Protein AF-G1P4H5-F1 (afdb_monomer_lite)

Structure (mmCIF, N/CA/C/O backbone):
data_AF-G1P4H5-F1
#
_entry.id   AF-G1P4H5-F1
#
loop_
_atom_site.group_PDB
_atom_site.id
_atom_site.type_symbol
_atom_site.label_atom_id
_atom_site.label_alt_id
_atom_site.label_comp_id
_atom_site.label_asym_id
_atom_site.label_entity_id
_atom_site.label_seq_id
_atom_site.pdbx_PDB_ins_code
_atom_site.Cartn_x
_atom_site.Cartn_y
_atom_site.Cartn_z
_atom_site.occupancy
_atom_site.B_iso_or_equiv
_atom_site.auth_seq_id
_atom_site.auth_comp_id
_atom_site.auth_asym_id
_atom_site.auth_atom_id
_atom_site.pdbx_PDB_model_num
ATOM 1 N N . GLN A 1 1 ? -11.336 19.544 7.940 1.00 49.12 1 GLN A N 1
ATOM 2 C CA . GLN A 1 1 ? -9.855 19.510 7.963 1.00 49.12 1 GLN A CA 1
ATOM 3 C C . GLN A 1 1 ? -9.412 18.112 7.566 1.00 49.12 1 GLN A C 1
ATOM 5 O O . GLN A 1 1 ? -10.036 17.163 8.020 1.00 49.12 1 GLN A O 1
ATOM 10 N N . HIS A 1 2 ? -8.378 17.979 6.734 1.00 62.66 2 HIS A N 1
ATOM 11 C CA . HIS A 1 2 ? -7.801 16.677 6.389 1.00 62.66 2 HIS A CA 1
ATOM 12 C C . HIS A 1 2 ? -6.614 16.399 7.317 1.00 62.66 2 HIS A C 1
ATOM 14 O O . HIS A 1 2 ? -5.686 17.204 7.394 1.00 62.66 2 HIS A O 1
ATOM 20 N N . GLY A 1 3 ? -6.665 15.288 8.052 1.00 68.81 3 GLY A N 1
ATOM 21 C CA . GLY A 1 3 ? -5.510 14.748 8.765 1.00 68.81 3 GLY A CA 1
ATOM 22 C C . GLY A 1 3 ? -4.630 13.939 7.812 1.00 68.81 3 GLY A C 1
ATOM 23 O O . GLY A 1 3 ? -5.114 13.410 6.816 1.00 68.81 3 GLY A O 1
ATOM 24 N N . GLY A 1 4 ? -3.336 13.834 8.103 1.00 72.19 4 GLY A N 1
ATOM 25 C CA . GLY A 1 4 ? -2.415 13.046 7.285 1.00 72.19 4 GLY A CA 1
ATOM 26 C C . GLY A 1 4 ? -1.314 12.406 8.115 1.00 72.19 4 GLY A C 1
ATOM 27 O O . GLY A 1 4 ? -0.777 13.023 9.043 1.00 72.19 4 GLY A O 1
ATOM 28 N N . ILE A 1 5 ? -0.969 11.166 7.773 1.00 75.56 5 ILE A N 1
ATOM 29 C CA . ILE A 1 5 ? 0.225 10.469 8.253 1.00 75.56 5 ILE A CA 1
ATOM 30 C C . ILE A 1 5 ? 1.080 10.183 7.028 1.00 75.56 5 ILE A C 1
ATOM 32 O O . ILE A 1 5 ? 0.646 9.500 6.105 1.00 75.56 5 ILE A O 1
ATOM 36 N N . TYR A 1 6 ? 2.289 10.731 7.005 1.00 72.38 6 TYR A N 1
ATOM 37 C CA . TYR A 1 6 ? 3.196 10.542 5.887 1.00 72.38 6 TYR A CA 1
ATOM 38 C C . TYR A 1 6 ? 4.226 9.466 6.224 1.00 72.38 6 TYR A C 1
ATOM 40 O O . TYR A 1 6 ? 5.000 9.605 7.171 1.00 72.38 6 TYR A O 1
ATOM 48 N N . VAL A 1 7 ? 4.238 8.399 5.427 1.00 72.12 7 VAL A N 1
ATOM 49 C CA . VAL A 1 7 ? 5.169 7.279 5.570 1.00 72.12 7 VAL A CA 1
ATOM 50 C C . VAL A 1 7 ? 6.081 7.237 4.350 1.00 72.12 7 VAL A C 1
ATOM 52 O O . VAL A 1 7 ? 5.623 7.082 3.220 1.00 72.12 7 VAL A O 1
ATOM 55 N N . LYS A 1 8 ? 7.393 7.367 4.569 1.00 68.69 8 LYS A N 1
ATOM 56 C CA . LYS A 1 8 ? 8.390 7.170 3.508 1.00 68.69 8 LYS A CA 1
ATOM 57 C C . LYS A 1 8 ? 8.705 5.682 3.371 1.00 68.69 8 LYS A C 1
ATOM 59 O O . LYS A 1 8 ? 8.851 4.991 4.373 1.00 68.69 8 LYS A O 1
ATOM 64 N N . ARG A 1 9 ? 8.968 5.222 2.142 1.00 67.06 9 ARG A N 1
ATOM 65 C CA . ARG A 1 9 ? 9.592 3.905 1.869 1.00 67.06 9 ARG A CA 1
ATOM 66 C C . ARG A 1 9 ? 11.069 3.826 2.324 1.00 67.06 9 ARG A C 1
ATOM 68 O O . ARG A 1 9 ? 11.761 2.885 1.952 1.00 67.06 9 ARG A O 1
ATOM 75 N N . SER A 1 10 ? 11.576 4.804 3.084 1.00 65.12 10 SER A N 1
ATOM 76 C CA . SER A 1 10 ? 12.947 4.816 3.612 1.00 65.12 10 SER A CA 1
ATOM 77 C C . SER A 1 10 ? 13.026 4.155 4.991 1.00 65.12 10 SER A C 1
ATOM 79 O O . SER A 1 10 ? 12.031 4.046 5.701 1.00 65.12 10 SER A O 1
ATOM 81 N N . ALA A 1 11 ? 14.228 3.738 5.395 1.00 61.97 11 ALA A N 1
ATOM 82 C CA . ALA A 1 11 ? 14.467 2.927 6.595 1.00 61.97 11 ALA A CA 1
ATOM 83 C C . ALA A 1 11 ? 13.997 3.542 7.935 1.00 61.97 11 ALA A C 1
ATOM 85 O O . ALA A 1 11 ? 13.931 2.838 8.937 1.00 61.97 11 ALA A O 1
ATOM 86 N N . ARG A 1 12 ? 13.658 4.838 7.986 1.00 70.56 12 ARG A N 1
ATOM 87 C CA . ARG A 1 12 ? 13.246 5.537 9.219 1.00 70.56 12 ARG A CA 1
ATOM 88 C C . ARG A 1 12 ? 11.725 5.573 9.392 1.00 70.56 12 ARG A C 1
ATOM 90 O O . ARG A 1 12 ? 11.140 6.646 9.523 1.00 70.56 12 ARG A O 1
ATOM 97 N N . PHE A 1 13 ? 11.082 4.411 9.378 1.00 78.75 13 PHE A N 1
ATOM 98 C CA . PHE A 1 13 ? 9.661 4.303 9.709 1.00 78.75 13 PHE A CA 1
ATOM 99 C C . PHE A 1 13 ? 9.468 4.157 11.226 1.00 78.75 13 PHE A C 1
ATOM 101 O O . PHE A 1 13 ? 9.975 3.212 11.828 1.00 78.75 13 PHE A O 1
ATOM 108 N N . ARG A 1 14 ? 8.734 5.097 11.838 1.00 86.06 14 ARG A N 1
ATOM 109 C CA . ARG A 1 14 ? 8.447 5.125 13.281 1.00 86.06 14 ARG A CA 1
ATOM 110 C C . ARG A 1 14 ? 7.052 4.566 13.541 1.00 86.06 14 ARG A C 1
ATOM 112 O O . ARG A 1 14 ? 6.059 5.281 13.454 1.00 86.06 14 ARG A O 1
ATOM 119 N N . GLU A 1 15 ? 7.004 3.269 13.823 1.00 89.31 15 GLU A N 1
ATOM 120 C CA . GLU A 1 15 ? 5.763 2.521 14.043 1.00 89.31 15 GLU A CA 1
ATOM 121 C C . GLU A 1 15 ? 4.936 3.071 15.210 1.00 89.31 15 GLU A C 1
ATOM 123 O O . GLU A 1 15 ? 3.750 3.339 15.032 1.00 89.31 15 GLU A O 1
ATOM 128 N N . GLU A 1 16 ? 5.567 3.316 16.360 1.00 90.88 16 GLU A N 1
ATOM 129 C CA . GLU A 1 16 ? 4.878 3.821 17.554 1.00 90.88 16 GLU A CA 1
ATOM 130 C C . GLU A 1 16 ? 4.169 5.152 17.304 1.00 90.88 16 GLU A C 1
ATOM 132 O O . GLU A 1 16 ? 3.006 5.324 17.656 1.00 90.88 16 GLU A O 1
ATOM 137 N N . GLU A 1 17 ? 4.824 6.088 16.617 1.00 89.81 17 GLU A N 1
ATOM 138 C CA . GLU A 1 17 ? 4.214 7.381 16.299 1.00 89.81 17 GLU A CA 1
ATOM 139 C C . GLU A 1 17 ? 2.996 7.239 15.383 1.00 89.81 17 GLU A C 1
ATOM 141 O O . GLU A 1 17 ? 2.002 7.946 15.557 1.00 89.81 17 GLU A O 1
ATOM 146 N N . MET A 1 18 ? 3.059 6.320 14.414 1.00 90.56 18 MET A N 1
ATOM 147 C CA . MET A 1 18 ? 1.921 6.021 13.550 1.00 90.56 18 MET A CA 1
ATOM 148 C C . MET A 1 18 ? 0.769 5.426 14.362 1.00 90.56 18 MET A C 1
ATOM 150 O O . MET A 1 18 ? -0.352 5.916 14.242 1.00 90.56 18 MET A O 1
ATOM 154 N N . ARG A 1 19 ? 1.038 4.431 15.219 1.00 93.38 19 ARG A N 1
ATOM 155 C CA . ARG A 1 19 ? 0.026 3.808 16.088 1.00 93.38 19 ARG A CA 1
ATOM 156 C C . ARG A 1 19 ? -0.653 4.836 16.984 1.00 93.38 19 ARG A C 1
ATOM 158 O O . ARG A 1 19 ? -1.875 4.936 16.965 1.00 93.38 19 ARG A O 1
ATOM 165 N N . GLN A 1 20 ? 0.124 5.646 17.702 1.00 92.81 20 GLN A N 1
ATOM 166 C CA . GLN A 1 20 ? -0.412 6.673 18.601 1.00 92.81 20 GLN A CA 1
ATOM 167 C C . GLN A 1 20 ? -1.308 7.670 17.863 1.00 92.81 20 GLN A C 1
ATOM 169 O O . GLN A 1 20 ? -2.385 8.025 18.340 1.00 92.81 20 GLN A O 1
ATOM 174 N N . LYS A 1 21 ? -0.902 8.088 16.660 1.00 91.12 21 LYS A N 1
ATOM 175 C CA . LYS A 1 21 ? -1.690 9.022 15.854 1.00 91.12 21 LYS A CA 1
ATOM 176 C C . LYS A 1 21 ? -2.966 8.399 15.283 1.00 91.12 21 LYS A C 1
ATOM 178 O O . LYS A 1 21 ? -3.982 9.076 15.209 1.00 91.12 21 LYS A O 1
ATOM 183 N N . LEU A 1 22 ? -2.946 7.127 14.891 1.00 92.06 22 LEU A N 1
ATOM 184 C CA . LEU A 1 22 ? -4.156 6.424 14.448 1.00 92.06 22 LEU A CA 1
ATOM 185 C C . LEU A 1 22 ? -5.131 6.193 15.610 1.00 92.06 22 LEU A C 1
ATOM 187 O O . LEU A 1 22 ? -6.328 6.413 15.462 1.00 92.06 22 LEU A O 1
ATOM 191 N N . LEU A 1 23 ? -4.626 5.806 16.782 1.00 92.62 23 LEU A N 1
ATOM 192 C CA . LEU A 1 23 ? -5.452 5.596 17.971 1.00 92.62 23 LEU A CA 1
ATOM 193 C C . LEU A 1 23 ? -6.080 6.895 18.484 1.00 92.62 23 LEU A C 1
ATOM 195 O O . LEU A 1 23 ? -7.217 6.866 18.953 1.00 92.62 23 LEU A O 1
ATOM 199 N N . SER A 1 24 ? -5.398 8.039 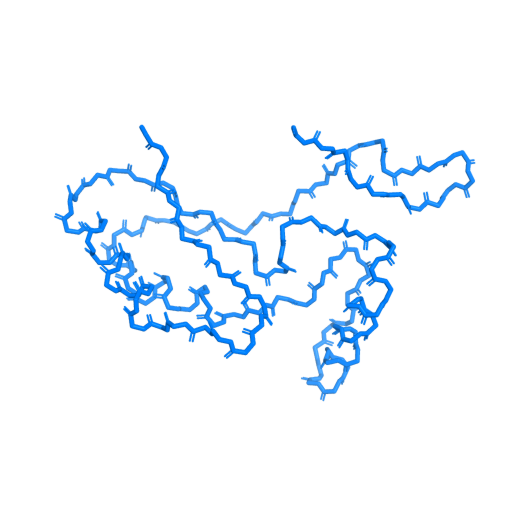18.365 1.00 91.62 24 SER A N 1
ATOM 200 C CA . SER A 1 24 ? -6.004 9.330 18.717 1.00 91.62 24 SER A CA 1
ATOM 201 C C . SER A 1 24 ? -7.167 9.690 17.789 1.00 91.62 24 SER A C 1
ATOM 203 O O . SER A 1 24 ? -8.176 10.216 18.253 1.00 91.62 24 SER A O 1
ATOM 205 N N . TYR A 1 25 ? -7.076 9.335 16.503 1.00 89.56 25 TYR A N 1
ATOM 206 C CA . TYR A 1 25 ? -8.166 9.484 15.541 1.00 89.56 25 TYR A CA 1
ATOM 207 C C . TYR A 1 25 ? -9.364 8.583 15.861 1.00 89.56 25 TYR A C 1
ATOM 209 O O . TYR A 1 25 ? -10.494 9.068 15.858 1.00 89.56 25 TYR A O 1
ATOM 217 N N . VAL A 1 26 ? -9.120 7.312 16.198 1.00 90.94 26 VAL A N 1
ATOM 218 C CA . VAL A 1 26 ? -10.169 6.387 16.664 1.00 90.94 26 VAL A CA 1
ATOM 219 C C . VAL A 1 26 ? -10.831 6.917 17.939 1.00 90.94 26 VAL A C 1
ATOM 221 O O . VAL A 1 26 ? -12.054 6.961 18.032 1.00 90.94 26 VAL A O 1
ATOM 224 N N . SER A 1 27 ? -10.034 7.387 18.902 1.00 92.25 27 SER A N 1
ATOM 225 C CA . SER A 1 27 ? -10.533 7.890 20.192 1.00 92.25 27 SER A CA 1
ATOM 226 C C . SER A 1 27 ? -11.368 9.165 20.055 1.00 92.25 27 SER A C 1
ATOM 228 O O . SER A 1 27 ? -12.243 9.415 20.877 1.00 92.25 27 SER A O 1
ATOM 230 N N . ALA A 1 28 ? -11.121 9.971 19.018 1.00 90.75 28 ALA A N 1
ATOM 231 C CA . ALA A 1 28 ? -11.918 11.158 18.727 1.00 90.75 28 ALA A CA 1
ATOM 232 C C . ALA A 1 28 ? -13.321 10.831 18.180 1.00 90.75 28 ALA A C 1
ATOM 234 O O . ALA A 1 28 ? -14.163 11.724 18.135 1.00 90.75 28 ALA A O 1
ATOM 235 N N . GLY A 1 29 ? -13.578 9.590 17.743 1.00 87.88 29 GLY A N 1
ATOM 236 C CA . GLY A 1 29 ? -14.890 9.151 17.252 1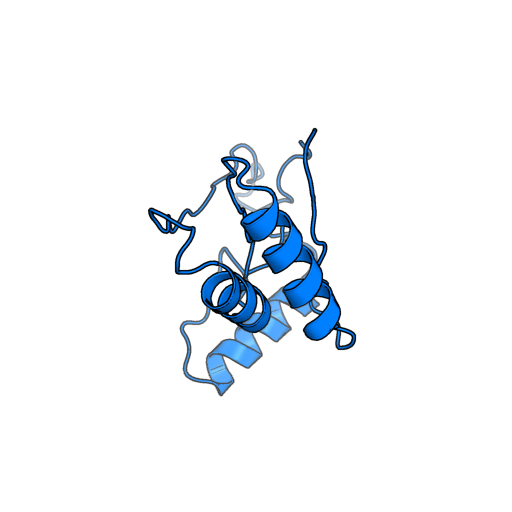.00 87.88 29 GLY A CA 1
ATOM 237 C C . GLY A 1 29 ? -15.363 9.840 15.964 1.00 87.88 29 GLY A C 1
ATOM 238 O O . GLY A 1 29 ? -16.547 9.800 15.641 1.00 87.88 29 GLY A O 1
ATOM 239 N N . THR A 1 30 ? -14.462 10.499 15.230 1.00 80.44 30 THR A N 1
ATOM 240 C CA . THR A 1 30 ? -14.796 11.218 13.991 1.00 80.44 30 THR A CA 1
ATOM 241 C C . THR A 1 30 ? -14.898 10.247 12.810 1.00 80.44 30 THR A C 1
ATOM 243 O O . THR A 1 30 ? -13.920 9.542 12.539 1.00 80.44 30 THR A O 1
ATOM 246 N N . PRO A 1 31 ? -16.006 10.208 12.049 1.00 84.31 31 PRO A N 1
ATOM 247 C CA . PRO A 1 31 ? -16.078 9.419 10.818 1.00 84.31 31 PRO A CA 1
ATOM 248 C C . PRO A 1 31 ? -14.965 9.823 9.843 1.00 84.31 31 PRO A C 1
ATOM 250 O O . PRO A 1 31 ? -14.774 11.012 9.577 1.00 84.31 31 PRO A O 1
ATOM 253 N N . MET A 1 32 ? -14.206 8.858 9.319 1.00 84.88 32 MET A N 1
ATOM 254 C CA . MET A 1 32 ? -13.066 9.154 8.447 1.00 84.88 32 MET A CA 1
ATOM 255 C C . MET A 1 32 ? -12.809 8.082 7.396 1.00 84.88 32 MET A C 1
ATOM 257 O O . MET A 1 32 ? -13.086 6.906 7.604 1.00 84.88 32 MET A O 1
ATOM 261 N N . TYR A 1 33 ? -12.185 8.514 6.302 1.00 88.06 33 TYR A N 1
ATOM 262 C CA . TYR A 1 33 ? -11.576 7.637 5.310 1.00 88.06 33 TYR A CA 1
ATOM 263 C C . TYR A 1 33 ? -10.063 7.628 5.508 1.00 88.06 33 TYR A C 1
ATOM 265 O O . TYR A 1 33 ? -9.429 8.686 5.542 1.00 88.06 33 TYR A O 1
ATOM 273 N N . LEU A 1 34 ? -9.482 6.433 5.604 1.00 88.69 34 LEU A N 1
ATOM 274 C CA . LEU A 1 34 ? -8.037 6.247 5.588 1.00 88.69 34 LEU A CA 1
ATOM 275 C C . LEU A 1 34 ? -7.607 5.764 4.204 1.00 88.69 34 LEU A C 1
ATOM 277 O O . LEU A 1 34 ? -7.956 4.664 3.787 1.00 88.69 34 LEU A O 1
ATOM 281 N N . VAL A 1 35 ? -6.824 6.584 3.507 1.00 89.56 35 VAL A N 1
ATOM 282 C CA . VAL A 1 35 ? -6.274 6.252 2.188 1.00 89.56 35 VAL A CA 1
ATOM 283 C C . VAL A 1 35 ? -4.794 5.919 2.339 1.00 89.56 35 VAL A C 1
ATOM 285 O O . VAL A 1 35 ? -4.018 6.730 2.849 1.00 89.56 35 VAL A O 1
ATOM 288 N N . ILE A 1 36 ? -4.398 4.726 1.896 1.00 88.38 36 ILE A N 1
ATOM 289 C CA . ILE A 1 36 ? -3.013 4.249 1.931 1.00 88.38 36 ILE A CA 1
ATOM 290 C C . ILE A 1 36 ? -2.609 3.862 0.515 1.00 88.38 36 ILE A C 1
ATOM 292 O O . ILE A 1 36 ? -3.325 3.126 -0.151 1.00 88.38 36 ILE A O 1
ATOM 296 N N . PHE A 1 37 ? -1.437 4.327 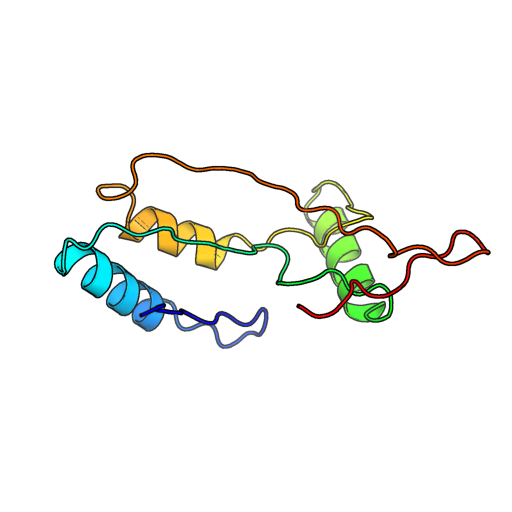0.085 1.00 88.69 37 PHE A N 1
ATOM 297 C CA . PHE A 1 37 ? -0.820 3.930 -1.179 1.00 88.69 37 PHE A CA 1
ATOM 298 C C . PHE A 1 37 ? 0.355 2.991 -0.883 1.00 88.69 37 PHE A C 1
ATOM 300 O O . PHE A 1 37 ? 1.479 3.471 -0.680 1.00 88.69 37 PHE A O 1
ATOM 307 N N . PRO A 1 38 ? 0.133 1.669 -0.772 1.00 89.69 38 PRO A N 1
ATOM 308 C CA . PRO A 1 38 ? 1.182 0.744 -0.350 1.00 89.69 38 PRO A CA 1
ATOM 309 C C . PRO A 1 38 ? 2.305 0.608 -1.396 1.00 89.69 38 PRO A C 1
ATOM 311 O O . PRO A 1 38 ? 3.439 0.263 -1.056 1.00 89.69 38 PRO A O 1
ATOM 314 N N . GLU A 1 39 ? 2.042 0.949 -2.655 1.00 89.19 39 GLU A N 1
ATOM 315 C CA . GLU A 1 39 ? 3.014 1.061 -3.744 1.00 89.19 39 GLU A CA 1
ATOM 316 C C . GLU A 1 39 ? 3.758 2.408 -3.734 1.00 89.19 39 GLU A C 1
ATOM 318 O O . GLU A 1 39 ? 4.793 2.553 -4.387 1.00 89.19 39 GLU A O 1
ATOM 323 N N . GLY A 1 40 ? 3.306 3.381 -2.942 1.00 82.25 40 GLY A N 1
ATOM 324 C CA . GLY A 1 40 ? 3.695 4.788 -3.048 1.00 82.25 40 GLY A CA 1
ATOM 325 C C . GLY A 1 40 ? 2.696 5.593 -3.885 1.00 82.25 40 GLY A C 1
ATOM 326 O O . GLY A 1 40 ? 1.807 5.034 -4.509 1.00 82.25 40 GLY A O 1
ATOM 327 N N . THR A 1 41 ? 2.819 6.920 -3.879 1.00 77.19 41 THR A N 1
ATOM 328 C CA . THR A 1 41 ? 1.765 7.835 -4.357 1.00 77.19 41 THR A CA 1
ATOM 329 C C . THR A 1 41 ? 1.425 7.693 -5.841 1.00 77.19 41 THR A C 1
ATOM 331 O O . THR A 1 41 ? 0.318 7.302 -6.186 1.00 77.19 41 THR A O 1
ATOM 334 N N . ARG A 1 42 ? 2.352 8.048 -6.734 1.00 82.00 42 ARG A N 1
ATOM 335 C CA . ARG A 1 42 ? 2.161 7.982 -8.187 1.00 82.00 42 ARG A CA 1
ATOM 336 C C . ARG A 1 42 ? 3.300 7.196 -8.809 1.00 82.00 42 ARG A C 1
ATOM 338 O O . ARG A 1 42 ? 4.465 7.406 -8.470 1.00 82.00 42 ARG A O 1
ATOM 345 N N . TYR A 1 43 ? 2.959 6.296 -9.726 1.00 86.44 43 TYR A N 1
ATOM 346 C CA . TYR A 1 43 ? 3.959 5.611 -10.532 1.00 86.44 43 TYR A CA 1
ATOM 347 C C . TYR A 1 43 ? 4.629 6.624 -11.463 1.00 86.44 43 TYR A C 1
ATOM 349 O O . TYR A 1 43 ? 3.950 7.270 -12.261 1.00 86.44 43 TYR A O 1
ATOM 357 N N . ASN A 1 44 ? 5.953 6.734 -11.381 1.00 88.56 44 ASN A N 1
ATOM 358 C CA . ASN A 1 44 ? 6.743 7.585 -12.261 1.00 88.56 44 ASN A CA 1
ATOM 359 C C . ASN A 1 44 ? 7.690 6.694 -13.102 1.00 88.56 44 ASN A C 1
ATOM 361 O O . ASN A 1 44 ? 8.600 6.088 -12.526 1.00 88.56 44 ASN A O 1
ATOM 365 N N . PRO A 1 45 ? 7.486 6.605 -14.437 1.00 89.50 45 PRO A N 1
ATOM 366 C CA . PRO A 1 45 ? 8.331 5.819 -15.344 1.00 89.50 45 PRO A CA 1
ATOM 367 C C . PRO A 1 45 ? 9.813 6.226 -15.350 1.00 89.50 45 PRO A C 1
ATOM 369 O O . PRO A 1 45 ? 10.675 5.396 -15.629 1.00 89.50 45 PRO A O 1
ATOM 372 N N . GLU A 1 46 ? 10.125 7.477 -15.008 1.00 90.12 46 GLU A N 1
ATOM 373 C CA . GLU A 1 46 ? 11.489 8.014 -14.969 1.00 90.12 46 GLU A CA 1
ATOM 374 C C . GLU A 1 46 ? 12.289 7.478 -13.770 1.00 90.12 46 GLU A C 1
ATOM 376 O O . GLU A 1 46 ? 13.521 7.423 -13.803 1.00 90.12 46 GLU A O 1
ATOM 381 N N . LEU A 1 47 ? 11.612 6.994 -12.719 1.00 90.25 47 LEU A N 1
ATOM 382 C CA . LEU A 1 47 ? 12.237 6.403 -11.529 1.00 90.25 47 LEU A CA 1
ATOM 383 C C . LEU A 1 47 ? 12.668 4.944 -11.760 1.00 90.25 47 LEU A C 1
ATOM 385 O O . LEU A 1 47 ? 12.381 4.045 -10.963 1.00 90.25 47 LEU A O 1
ATOM 389 N N . THR A 1 48 ? 13.416 4.712 -12.838 1.00 92.12 48 THR A N 1
ATOM 390 C CA . THR A 1 48 ? 13.873 3.393 -13.312 1.00 92.12 48 THR A CA 1
ATOM 391 C C . THR A 1 48 ? 14.544 2.554 -12.224 1.00 92.12 48 THR A C 1
ATOM 393 O O . THR A 1 48 ? 14.261 1.364 -12.096 1.00 92.12 48 THR A O 1
ATOM 396 N N . LYS A 1 49 ? 15.374 3.169 -11.370 1.00 92.75 49 LYS A N 1
ATOM 397 C CA . LYS A 1 49 ? 16.041 2.486 -10.245 1.00 92.75 49 LYS A CA 1
ATOM 398 C C . LYS A 1 49 ? 15.052 1.953 -9.207 1.00 92.75 49 LYS A C 1
ATOM 400 O O . LYS A 1 49 ? 15.236 0.848 -8.700 1.00 92.75 49 LYS A O 1
ATOM 405 N N . VAL A 1 50 ? 14.010 2.723 -8.888 1.00 91.00 50 VAL A N 1
ATOM 406 C CA . VAL A 1 50 ? 12.972 2.327 -7.922 1.00 91.00 50 VAL A CA 1
ATOM 407 C C . VAL A 1 50 ? 12.123 1.199 -8.504 1.00 91.00 50 VAL A C 1
ATOM 409 O O . VAL A 1 50 ? 11.861 0.218 -7.810 1.00 91.00 50 VAL A O 1
ATOM 412 N N . ILE A 1 51 ? 11.757 1.308 -9.785 1.00 93.75 51 ILE A N 1
ATOM 413 C CA . ILE A 1 51 ? 11.007 0.278 -10.515 1.00 93.75 51 ILE A CA 1
ATOM 414 C C . ILE A 1 51 ? 11.800 -1.030 -10.551 1.00 93.75 51 ILE A C 1
ATOM 416 O O . ILE A 1 51 ? 11.304 -2.057 -10.093 1.00 93.75 51 ILE A O 1
ATOM 420 N N . SER A 1 52 ? 13.054 -0.981 -11.008 1.00 95.25 52 SER A N 1
ATOM 421 C CA . SER A 1 52 ? 13.934 -2.149 -11.087 1.00 95.25 52 SER A CA 1
ATOM 422 C C . SER A 1 52 ? 14.142 -2.793 -9.714 1.00 95.25 52 SER A C 1
ATOM 424 O O . SER A 1 52 ? 13.961 -3.999 -9.568 1.00 95.25 52 SER A O 1
ATOM 426 N N . SER A 1 53 ? 14.404 -1.995 -8.674 1.00 93.75 53 SER A N 1
ATOM 427 C CA . SER A 1 53 ? 14.557 -2.507 -7.304 1.00 93.75 53 SER A CA 1
ATOM 428 C C . SER A 1 53 ? 13.279 -3.175 -6.788 1.00 93.75 53 SER A C 1
ATOM 430 O O . SER A 1 53 ? 13.343 -4.175 -6.077 1.00 93.75 53 SER A O 1
ATOM 432 N N . SER A 1 54 ? 12.107 -2.645 -7.149 1.00 94.62 54 SER A N 1
ATOM 433 C CA . SER A 1 54 ? 10.826 -3.261 -6.805 1.00 94.62 54 SER A CA 1
ATOM 434 C C . SER A 1 54 ? 10.616 -4.597 -7.516 1.00 94.62 54 SER A C 1
ATOM 436 O O . SER A 1 54 ? 10.142 -5.540 -6.892 1.00 94.62 54 SER A O 1
ATOM 438 N N . GLN A 1 55 ? 10.970 -4.684 -8.799 1.00 96.88 55 GLN A N 1
ATOM 439 C CA . GLN A 1 55 ? 10.840 -5.905 -9.597 1.00 96.88 55 GLN A CA 1
ATOM 440 C C . GLN A 1 55 ? 11.803 -6.998 -9.130 1.00 96.88 55 GLN A C 1
ATOM 442 O O . GLN A 1 55 ? 11.393 -8.149 -9.006 1.00 96.88 55 GLN A O 1
ATOM 447 N N . ILE A 1 56 ? 13.049 -6.631 -8.812 1.00 97.00 56 ILE A N 1
ATOM 448 C CA . ILE A 1 56 ? 14.045 -7.542 -8.232 1.00 97.00 56 ILE A CA 1
ATOM 449 C C . ILE A 1 56 ? 13.534 -8.094 -6.902 1.00 97.00 56 ILE A C 1
ATOM 451 O O . ILE A 1 56 ? 13.527 -9.306 -6.718 1.00 97.00 56 ILE A O 1
ATOM 455 N N . PHE A 1 57 ? 13.049 -7.222 -6.011 1.00 94.88 57 PHE A N 1
ATOM 456 C CA . PHE A 1 57 ? 12.463 -7.648 -4.741 1.00 94.88 57 PHE A CA 1
ATOM 457 C C . PHE A 1 57 ? 11.292 -8.618 -4.956 1.00 94.88 57 PHE A C 1
ATOM 459 O O . PHE A 1 57 ? 11.252 -9.665 -4.323 1.00 94.88 57 PHE A O 1
ATOM 466 N N . ALA A 1 58 ? 10.364 -8.309 -5.869 1.00 96.81 58 ALA A N 1
ATOM 467 C CA . ALA A 1 58 ? 9.244 -9.203 -6.157 1.00 96.81 58 ALA A CA 1
ATOM 468 C C . ALA A 1 58 ? 9.717 -10.579 -6.641 1.00 96.81 58 ALA A C 1
ATOM 470 O O . ALA A 1 58 ? 9.266 -11.590 -6.118 1.00 96.81 58 ALA A O 1
ATOM 471 N N . ALA A 1 59 ? 10.665 -10.617 -7.581 1.00 97.69 59 ALA A N 1
ATOM 472 C CA . ALA A 1 59 ? 11.211 -11.866 -8.099 1.00 97.69 59 ALA A CA 1
ATOM 473 C C . ALA A 1 59 ? 11.926 -12.691 -7.014 1.00 97.69 59 ALA A C 1
ATOM 475 O O . ALA A 1 59 ? 11.760 -13.906 -6.970 1.00 97.69 59 ALA A O 1
ATOM 476 N N . GLN A 1 60 ? 12.690 -12.039 -6.131 1.00 97.38 60 GLN A N 1
ATOM 477 C CA . GLN A 1 60 ? 13.399 -12.691 -5.023 1.00 97.38 60 GLN A CA 1
ATOM 478 C C . GLN A 1 60 ? 12.444 -13.302 -3.992 1.00 97.38 60 GLN A C 1
ATOM 480 O O . GLN A 1 60 ? 12.691 -14.402 -3.512 1.00 97.38 60 GLN A O 1
ATOM 485 N N . GLU A 1 61 ? 11.342 -12.617 -3.692 1.00 96.44 61 GLU A N 1
ATOM 486 C CA . GLU A 1 61 ? 10.327 -13.077 -2.737 1.00 96.44 61 GLU A CA 1
ATOM 487 C C . GLU A 1 61 ? 9.259 -13.989 -3.375 1.00 96.44 61 GLU A C 1
ATOM 489 O O . GLU A 1 61 ? 8.284 -14.352 -2.720 1.00 96.44 61 GLU A O 1
ATOM 494 N N . GLY A 1 62 ? 9.391 -14.335 -4.663 1.00 96.62 62 GLY A N 1
ATOM 495 C CA . GLY A 1 62 ? 8.408 -15.155 -5.385 1.00 96.62 62 GLY A CA 1
ATOM 496 C C . GLY A 1 62 ? 7.054 -14.467 -5.615 1.00 96.62 62 GLY A C 1
ATOM 497 O O . GLY A 1 62 ? 6.049 -15.132 -5.861 1.00 96.62 62 GLY A O 1
ATOM 498 N N . LEU A 1 63 ? 7.010 -13.137 -5.533 1.00 96.00 63 LEU A N 1
ATOM 499 C CA . LEU A 1 63 ? 5.824 -12.325 -5.787 1.00 96.00 63 LEU A CA 1
ATOM 500 C C . LEU A 1 63 ? 5.670 -12.016 -7.288 1.00 96.00 63 LEU A C 1
ATOM 502 O O . LEU A 1 63 ? 6.661 -11.964 -8.023 1.00 96.00 63 LEU A O 1
ATOM 506 N N . PRO A 1 64 ? 4.446 -11.712 -7.763 1.00 96.62 64 PRO A N 1
ATOM 507 C CA . PRO A 1 64 ? 4.236 -11.230 -9.124 1.00 96.62 64 PRO A CA 1
ATOM 508 C C . PRO A 1 64 ? 5.082 -9.988 -9.438 1.00 96.62 64 PRO A C 1
ATOM 510 O O . PRO A 1 64 ? 5.045 -8.982 -8.725 1.00 96.62 64 PRO A O 1
ATOM 513 N N . VAL A 1 65 ? 5.825 -10.037 -10.546 1.00 97.06 65 VAL A N 1
ATOM 514 C CA . VAL A 1 65 ? 6.638 -8.909 -11.017 1.00 97.06 65 VAL A CA 1
ATOM 515 C C . VAL A 1 65 ? 5.744 -7.911 -11.755 1.00 97.06 65 VAL A C 1
ATOM 517 O O . VAL A 1 65 ? 5.364 -8.113 -12.910 1.00 97.06 65 VAL A O 1
ATOM 520 N N . LEU A 1 66 ? 5.391 -6.823 -11.070 1.00 94.56 66 LEU A N 1
ATOM 521 C CA . LEU A 1 66 ? 4.461 -5.812 -11.575 1.00 94.56 66 LEU A CA 1
ATOM 522 C C . LEU A 1 66 ? 5.132 -4.849 -12.573 1.00 94.56 66 LEU A C 1
ATOM 524 O O . LEU A 1 66 ? 6.312 -4.502 -12.457 1.00 94.56 66 LEU A O 1
ATOM 528 N N . LYS A 1 67 ? 4.354 -4.412 -13.573 1.00 90.25 67 LYS A N 1
ATOM 529 C CA . LYS A 1 67 ? 4.806 -3.506 -14.650 1.00 90.25 67 LYS A CA 1
ATOM 530 C C . LYS A 1 67 ? 4.251 -2.088 -14.524 1.00 90.25 67 LYS A C 1
ATOM 532 O O . LYS A 1 67 ? 4.936 -1.131 -14.871 1.00 90.25 67 LYS A O 1
ATOM 537 N N . HIS A 1 68 ? 3.017 -1.951 -14.038 1.00 89.25 68 HIS A N 1
ATOM 538 C CA . HIS A 1 68 ? 2.290 -0.676 -14.052 1.00 89.25 68 HIS A CA 1
ATOM 539 C C . HIS A 1 68 ? 2.239 0.033 -12.696 1.00 89.25 68 HIS A C 1
ATOM 541 O O . HIS A 1 68 ? 1.960 1.234 -12.658 1.00 89.25 68 HIS A O 1
ATOM 547 N N . VAL A 1 69 ? 2.557 -0.697 -11.627 1.00 91.69 69 VAL A N 1
ATOM 548 C CA . VAL A 1 69 ? 2.659 -0.234 -10.241 1.00 91.69 69 VAL A CA 1
ATOM 549 C C . VAL A 1 69 ? 3.901 -0.860 -9.596 1.00 91.69 69 VAL A C 1
ATOM 551 O O . VAL A 1 69 ? 4.485 -1.796 -10.148 1.00 91.69 69 VAL A O 1
ATOM 554 N N . LEU A 1 70 ? 4.331 -0.335 -8.448 1.00 93.62 70 LEU A N 1
ATOM 555 C CA . LEU A 1 70 ? 5.402 -0.950 -7.661 1.00 93.62 70 LEU A CA 1
ATOM 556 C C . LEU A 1 70 ? 4.839 -2.080 -6.795 1.00 93.62 70 LEU A C 1
ATOM 558 O O . LEU A 1 70 ? 3.650 -2.134 -6.526 1.00 93.62 70 LEU A O 1
ATOM 562 N N . THR A 1 71 ? 5.700 -2.956 -6.297 1.00 94.50 71 THR A N 1
ATOM 563 C CA . THR A 1 71 ? 5.320 -3.967 -5.307 1.00 94.50 71 THR A CA 1
ATOM 564 C C . THR A 1 71 ? 4.869 -3.266 -4.017 1.00 94.50 71 THR A C 1
ATOM 566 O O . THR A 1 71 ? 5.641 -2.438 -3.490 1.00 94.50 71 THR A O 1
ATOM 569 N N . PRO A 1 72 ? 3.664 -3.580 -3.504 1.00 92.25 72 PRO A N 1
ATOM 570 C CA . PRO A 1 72 ? 3.140 -3.022 -2.263 1.00 92.25 72 PRO A CA 1
ATOM 571 C C . PRO A 1 72 ? 4.067 -3.306 -1.074 1.00 92.25 72 PRO A C 1
ATOM 573 O O . PRO A 1 72 ? 4.586 -4.411 -0.915 1.00 92.25 72 PRO A O 1
ATOM 576 N N . ARG A 1 73 ? 4.278 -2.315 -0.202 1.00 88.31 73 ARG A N 1
ATOM 577 C CA . ARG A 1 73 ? 4.918 -2.505 1.108 1.00 88.31 73 ARG A CA 1
ATOM 578 C C . ARG A 1 73 ? 3.837 -2.493 2.182 1.00 88.31 73 ARG A C 1
ATOM 580 O O . ARG A 1 73 ? 3.195 -1.475 2.409 1.00 88.31 73 ARG A O 1
ATOM 587 N N . VAL A 1 74 ? 3.674 -3.616 2.874 1.00 89.56 74 VAL A N 1
ATOM 588 C CA . VAL A 1 74 ? 2.501 -3.857 3.732 1.00 89.56 74 VAL A CA 1
ATOM 589 C C . VAL A 1 74 ? 2.630 -3.341 5.164 1.00 89.56 74 VAL A C 1
ATOM 591 O O . VAL A 1 74 ? 1.628 -3.270 5.861 1.00 89.56 74 VAL A O 1
ATOM 594 N N . LYS A 1 75 ? 3.831 -2.963 5.630 1.00 89.12 75 LYS A N 1
ATOM 595 C CA . LYS A 1 75 ? 4.064 -2.657 7.055 1.00 89.12 75 LYS A CA 1
ATOM 596 C C . LYS A 1 75 ? 3.132 -1.561 7.592 1.00 89.12 75 LYS A C 1
ATOM 598 O O . LYS A 1 75 ? 2.477 -1.763 8.607 1.00 89.12 75 LYS A O 1
ATOM 603 N N . ALA A 1 76 ? 3.049 -0.424 6.901 1.00 88.50 76 ALA A N 1
ATOM 604 C CA . ALA A 1 76 ? 2.186 0.682 7.316 1.00 88.50 76 ALA A CA 1
ATOM 605 C C . ALA A 1 76 ? 0.697 0.309 7.235 1.00 88.50 76 ALA A C 1
ATOM 607 O O . ALA A 1 76 ? -0.052 0.608 8.158 1.00 88.50 76 ALA A O 1
ATOM 608 N N . THR A 1 77 ? 0.284 -0.394 6.176 1.00 91.25 77 THR A N 1
ATOM 609 C CA . THR A 1 77 ? -1.090 -0.897 6.022 1.00 91.25 77 THR A CA 1
ATOM 610 C C . THR A 1 77 ? -1.472 -1.848 7.151 1.00 91.25 77 THR A C 1
ATOM 612 O O . THR A 1 77 ? -2.551 -1.725 7.717 1.00 91.25 77 THR A O 1
ATOM 615 N N . HIS A 1 78 ? -0.572 -2.758 7.524 1.00 92.81 78 HIS A N 1
ATOM 616 C CA . HIS A 1 78 ? -0.785 -3.694 8.621 1.00 92.81 78 HIS A CA 1
ATOM 617 C C . HIS A 1 78 ? -0.979 -2.964 9.952 1.00 92.81 78 HIS A C 1
ATOM 619 O O . HIS A 1 78 ? -1.933 -3.249 10.664 1.00 92.81 78 HIS A O 1
ATOM 625 N N . ILE A 1 79 ? -0.122 -1.988 10.262 1.00 92.94 79 ILE A N 1
ATOM 626 C CA . ILE A 1 79 ? -0.240 -1.174 11.481 1.00 92.94 79 ILE A CA 1
ATOM 627 C C . ILE A 1 79 ? -1.543 -0.376 11.485 1.00 92.94 79 ILE A C 1
ATOM 629 O O . ILE A 1 79 ? -2.233 -0.339 12.498 1.00 92.94 79 ILE A O 1
ATOM 633 N N . ALA A 1 80 ? -1.897 0.231 10.350 1.00 92.38 80 ALA A N 1
ATOM 634 C CA . ALA A 1 80 ? -3.153 0.951 10.194 1.00 92.38 80 ALA A CA 1
ATOM 635 C C . ALA A 1 80 ? -4.364 0.067 10.485 1.00 92.38 80 ALA A C 1
ATOM 637 O O . ALA A 1 80 ? -5.212 0.430 11.299 1.00 92.38 80 ALA A O 1
ATOM 638 N N . PHE A 1 81 ? -4.411 -1.106 9.856 1.00 93.44 81 PHE A N 1
ATOM 639 C CA . PHE A 1 81 ? -5.478 -2.065 10.074 1.00 93.44 81 PHE A CA 1
ATOM 640 C C . PHE A 1 81 ? -5.505 -2.545 11.525 1.00 93.44 81 PHE A C 1
ATOM 642 O O . PHE A 1 81 ? -6.544 -2.480 12.166 1.00 93.44 81 PHE A O 1
ATOM 649 N N . ASP A 1 82 ? -4.372 -2.963 12.085 1.00 94.56 82 ASP A N 1
ATOM 650 C CA . ASP A 1 82 ? -4.323 -3.475 13.454 1.00 94.56 82 ASP A CA 1
ATOM 651 C C . ASP A 1 82 ? -4.767 -2.431 14.494 1.00 94.56 82 ASP A C 1
ATOM 653 O O . ASP A 1 82 ? -5.518 -2.763 15.412 1.00 94.56 82 ASP A O 1
ATOM 657 N N . SER A 1 83 ? -4.383 -1.162 14.315 1.00 94.06 83 SER A N 1
ATOM 658 C CA . SER A 1 83 ? -4.800 -0.057 15.186 1.00 94.06 83 SER A CA 1
ATOM 659 C C . SER A 1 83 ? -6.267 0.345 15.033 1.00 94.06 83 SER A C 1
ATOM 661 O O . SER A 1 83 ? -6.835 0.878 15.982 1.00 94.06 83 SER A O 1
ATOM 663 N N . MET A 1 84 ? -6.879 0.136 13.863 1.00 92.56 84 MET A N 1
ATOM 664 C CA . MET A 1 84 ? -8.204 0.686 13.545 1.00 92.56 84 MET A CA 1
ATOM 665 C C . MET A 1 84 ? -9.267 -0.365 13.205 1.00 92.56 84 MET A C 1
ATOM 667 O O . MET A 1 84 ? -10.401 0.012 12.946 1.00 92.56 84 MET A O 1
ATOM 671 N N . LYS A 1 85 ? -8.963 -1.669 13.224 1.00 92.31 85 LYS A N 1
ATOM 672 C CA . LYS A 1 85 ? -9.873 -2.750 12.779 1.00 92.31 85 LYS A CA 1
ATOM 673 C C . LYS A 1 85 ? -11.259 -2.752 13.432 1.00 92.31 85 LYS A C 1
ATOM 675 O O . LYS A 1 85 ? -12.206 -3.193 12.803 1.00 92.31 85 LYS A O 1
ATOM 680 N N . ASN A 1 86 ? -11.387 -2.239 14.658 1.00 91.88 86 ASN A N 1
ATOM 681 C CA . ASN A 1 86 ? -12.674 -2.130 15.364 1.00 91.88 86 ASN A CA 1
ATOM 682 C C . ASN A 1 86 ? -13.449 -0.838 15.035 1.00 91.88 86 ASN A C 1
ATOM 684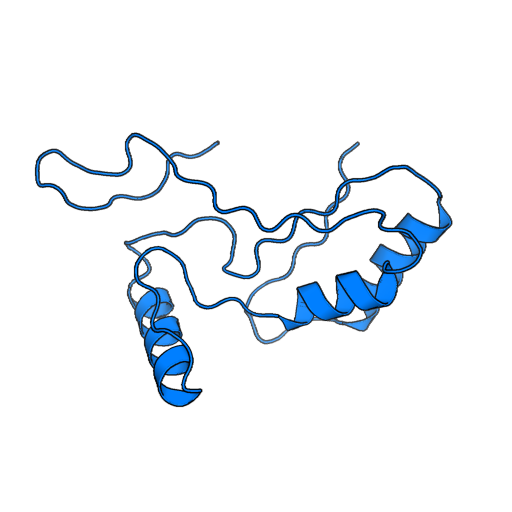 O O . ASN A 1 86 ? -14.542 -0.634 15.549 1.00 91.88 86 ASN A O 1
ATOM 688 N N . TYR A 1 87 ? -12.852 0.051 14.244 1.00 92.88 87 TYR A N 1
ATOM 689 C CA . TYR A 1 87 ? -13.380 1.355 13.847 1.00 92.88 87 TYR A CA 1
ATOM 690 C C . TYR A 1 87 ? -13.618 1.460 12.329 1.00 92.88 87 TYR A C 1
ATOM 692 O O . TYR A 1 87 ? -14.204 2.429 11.862 1.00 92.88 87 TYR A O 1
ATOM 700 N N . LEU A 1 88 ? -13.126 0.494 11.545 1.00 90.31 88 LEU A N 1
ATOM 701 C CA . LEU A 1 88 ? -13.281 0.449 10.091 1.00 90.31 88 LEU A CA 1
ATOM 702 C C . LEU A 1 88 ? -14.455 -0.457 9.715 1.00 90.31 88 LEU A C 1
ATOM 704 O O . LEU A 1 88 ? -14.465 -1.629 10.085 1.00 90.31 88 LEU A O 1
ATOM 708 N N . ASP A 1 89 ? -15.383 0.056 8.912 1.00 92.56 89 ASP A N 1
ATOM 709 C CA . ASP A 1 89 ? -16.526 -0.726 8.421 1.00 92.56 89 ASP A CA 1
ATOM 710 C C . ASP A 1 89 ? -16.174 -1.601 7.208 1.00 92.56 89 ASP A C 1
ATOM 712 O O . ASP A 1 89 ? -16.740 -2.677 7.015 1.00 92.56 89 ASP A O 1
ATOM 716 N N . ALA A 1 90 ? -15.250 -1.137 6.360 1.00 93.38 90 ALA A N 1
ATOM 717 C CA . ALA A 1 90 ? -14.891 -1.799 5.109 1.00 93.38 90 ALA A CA 1
ATOM 718 C C . ALA A 1 90 ? -13.465 -1.457 4.652 1.00 93.38 90 ALA A C 1
ATOM 720 O O . ALA A 1 90 ? -12.905 -0.418 5.008 1.00 93.38 90 ALA A O 1
ATOM 721 N N . ILE A 1 91 ? -12.903 -2.326 3.807 1.00 91.56 91 ILE A N 1
ATOM 722 C CA . ILE A 1 91 ? -11.644 -2.099 3.089 1.00 91.56 91 ILE A CA 1
ATOM 723 C C . ILE A 1 91 ? -11.937 -2.138 1.594 1.00 91.56 91 ILE A C 1
ATOM 725 O O . ILE A 1 91 ? -12.522 -3.099 1.098 1.00 91.56 91 ILE A O 1
ATOM 729 N N . TYR A 1 92 ? -11.487 -1.106 0.886 1.00 93.50 92 TYR A N 1
ATOM 730 C CA . TYR A 1 92 ? -11.585 -1.013 -0.564 1.00 93.50 92 TYR A CA 1
ATOM 731 C C . TYR A 1 92 ? -10.191 -1.155 -1.168 1.00 93.50 92 TYR A C 1
ATOM 733 O O . TYR A 1 92 ? -9.310 -0.342 -0.889 1.00 93.50 92 TYR A O 1
ATOM 741 N N . ASP A 1 93 ? -10.005 -2.180 -1.995 1.00 92.19 93 ASP A N 1
ATOM 742 C CA . ASP A 1 93 ? -8.837 -2.297 -2.865 1.00 92.19 93 ASP A CA 1
ATOM 743 C C . ASP A 1 93 ? -9.136 -1.572 -4.181 1.00 92.19 93 ASP A C 1
ATOM 745 O O . ASP A 1 93 ? -10.093 -1.905 -4.885 1.00 92.19 93 ASP A O 1
ATOM 749 N N . VAL A 1 94 ? -8.369 -0.521 -4.473 1.00 90.88 94 VAL A N 1
ATOM 750 C CA . VAL A 1 94 ? -8.618 0.386 -5.595 1.00 90.88 94 VAL A CA 1
ATOM 751 C C . VAL A 1 94 ? -7.321 0.633 -6.349 1.00 90.88 94 VAL A C 1
ATOM 753 O O . VAL A 1 94 ? -6.321 1.061 -5.779 1.00 90.88 94 VAL A O 1
ATOM 756 N N . THR A 1 95 ? -7.369 0.456 -7.668 1.00 88.50 95 THR A N 1
ATOM 757 C CA . THR A 1 95 ? -6.311 0.889 -8.585 1.00 88.50 95 THR A CA 1
ATOM 758 C C . THR A 1 95 ? -6.802 2.078 -9.402 1.00 88.50 95 THR A C 1
ATOM 760 O O . THR A 1 95 ? -7.823 1.991 -10.081 1.00 88.50 95 THR A O 1
ATOM 763 N N . VAL A 1 96 ? -6.064 3.189 -9.360 1.00 86.56 96 VAL A N 1
ATOM 764 C CA . VAL A 1 96 ? -6.397 4.412 -10.106 1.00 86.56 96 VAL A CA 1
ATOM 765 C C . VAL A 1 96 ? -5.561 4.488 -11.383 1.00 86.56 96 VAL A C 1
ATOM 767 O O . VAL A 1 96 ? -4.329 4.462 -11.334 1.00 86.56 96 VAL A O 1
ATOM 770 N N . ALA A 1 97 ? -6.231 4.607 -12.529 1.00 86.69 97 ALA A N 1
ATOM 771 C CA . ALA A 1 97 ? -5.603 4.859 -13.821 1.00 86.69 97 ALA A CA 1
ATOM 772 C C . ALA A 1 97 ? -5.738 6.341 -14.195 1.00 86.69 97 ALA A C 1
ATOM 774 O O . ALA A 1 97 ? -6.811 6.922 -14.057 1.00 86.69 97 ALA A O 1
ATOM 775 N N . PHE A 1 98 ? -4.651 6.942 -14.682 1.00 84.56 98 PHE A N 1
ATOM 776 C CA . PHE A 1 98 ? -4.634 8.329 -15.147 1.00 84.56 98 PHE A CA 1
ATOM 777 C C . PHE A 1 98 ? -4.621 8.367 -16.675 1.00 84.56 98 PHE A C 1
ATOM 779 O O . PHE A 1 98 ? -3.780 7.717 -17.310 1.00 84.56 98 PHE A O 1
ATOM 786 N N . GLU A 1 99 ? -5.527 9.149 -17.258 1.00 86.25 99 GLU A N 1
ATOM 787 C CA . GLU A 1 99 ? -5.516 9.445 -18.689 1.00 86.25 99 GLU A CA 1
ATOM 788 C C . GLU A 1 99 ? -4.349 10.364 -19.071 1.00 86.25 99 GLU A C 1
ATOM 790 O O . GLU A 1 99 ? -3.688 10.960 -18.218 1.00 86.25 99 GLU A O 1
ATOM 795 N N . GLY A 1 100 ? -4.060 10.449 -20.371 1.00 85.25 100 GLY A N 1
ATOM 796 C CA . GLY A 1 100 ? -3.007 11.327 -20.875 1.00 85.25 100 GLY A CA 1
ATOM 797 C C . GLY A 1 100 ? -1.607 10.948 -20.389 1.00 85.25 100 GLY A C 1
ATOM 798 O O . GLY A 1 100 ? -0.746 11.815 -20.336 1.00 85.25 100 GLY A O 1
ATOM 799 N N . THR A 1 101 ? -1.363 9.682 -20.034 1.00 85.38 101 THR A N 1
ATOM 800 C CA . THR A 1 101 ? -0.064 9.174 -19.543 1.00 85.38 101 THR A CA 1
ATOM 801 C C . THR A 1 101 ? 0.739 8.415 -20.595 1.00 85.38 101 THR A C 1
ATOM 803 O O . THR A 1 101 ? 1.729 7.764 -20.268 1.00 85.38 101 THR A O 1
ATOM 806 N N . VAL A 1 102 ? 0.344 8.518 -21.863 1.00 87.88 102 VAL A N 1
ATOM 807 C CA . VAL A 1 102 ? 1.019 7.905 -23.010 1.00 87.88 102 VAL A CA 1
ATOM 808 C C . VAL A 1 102 ? 1.276 8.992 -24.056 1.00 87.88 102 VAL A C 1
ATOM 810 O O . VAL A 1 102 ? 0.435 9.875 -24.231 1.00 87.88 102 VAL A O 1
ATOM 813 N N . ASP A 1 103 ? 2.456 8.994 -24.673 1.00 87.44 103 ASP A N 1
ATOM 814 C CA . ASP A 1 103 ? 2.796 9.897 -25.779 1.00 87.44 103 ASP A CA 1
ATOM 815 C C . ASP A 1 103 ? 2.396 9.319 -27.151 1.00 87.44 103 ASP A C 1
ATOM 817 O O . ASP A 1 103 ? 1.962 8.171 -27.261 1.00 87.44 103 ASP A O 1
ATOM 821 N N . ASP A 1 104 ? 2.578 10.098 -28.219 1.00 89.06 104 ASP A N 1
ATOM 822 C CA . ASP A 1 104 ? 2.241 9.683 -29.592 1.00 89.06 104 ASP A CA 1
ATOM 823 C C . ASP A 1 104 ? 3.054 8.466 -30.078 1.00 89.06 104 ASP A C 1
ATOM 825 O O . ASP A 1 104 ? 2.719 7.842 -31.084 1.00 89.06 104 ASP A O 1
ATOM 829 N N . LYS A 1 105 ? 4.132 8.110 -29.366 1.00 88.62 105 LYS A N 1
ATOM 830 C CA . LYS A 1 105 ? 4.982 6.944 -29.634 1.00 88.62 105 LYS A CA 1
ATOM 831 C C . LYS A 1 105 ? 4.583 5.727 -28.792 1.00 88.62 105 LYS A C 1
ATOM 833 O O . LYS A 1 105 ? 5.279 4.713 -28.838 1.00 88.62 105 LYS A O 1
ATOM 838 N N . GLY A 1 106 ? 3.500 5.809 -28.017 1.00 86.19 106 GLY A N 1
ATOM 839 C CA . GLY A 1 106 ? 3.047 4.736 -27.133 1.00 86.19 106 GLY A CA 1
ATOM 840 C C . GLY A 1 106 ? 3.870 4.596 -25.847 1.00 86.19 106 GLY A C 1
ATOM 841 O O . GLY A 1 106 ? 3.724 3.600 -25.135 1.00 86.19 106 GLY A O 1
ATOM 842 N N . GLN A 1 107 ? 4.743 5.555 -25.529 1.00 86.75 107 GLN A N 1
ATOM 843 C CA . GLN A 1 107 ? 5.598 5.509 -24.345 1.00 86.75 107 GLN A CA 1
ATOM 844 C C . GLN A 1 107 ? 4.887 6.117 -23.142 1.00 86.75 107 GLN A C 1
ATOM 846 O O . GLN A 1 107 ? 4.244 7.164 -23.228 1.00 86.75 107 GLN A O 1
ATOM 851 N N . ARG A 1 108 ? 5.012 5.452 -21.990 1.00 87.50 108 ARG A N 1
ATOM 852 C CA . ARG A 1 108 ? 4.405 5.922 -20.744 1.00 87.50 108 ARG A CA 1
ATOM 853 C C . ARG A 1 108 ? 5.189 7.116 -20.197 1.00 87.50 108 ARG A C 1
ATOM 855 O O . ARG A 1 108 ? 6.390 6.997 -19.968 1.00 87.50 108 ARG A O 1
ATOM 862 N N . LYS A 1 109 ? 4.499 8.218 -19.919 1.00 88.38 109 LYS A N 1
ATOM 863 C CA . LYS A 1 109 ? 5.032 9.415 -19.251 1.00 88.38 109 LYS A CA 1
ATOM 864 C C . LYS A 1 109 ? 4.515 9.531 -17.816 1.00 88.38 109 LYS A C 1
ATOM 866 O O . LYS A 1 109 ? 3.670 8.742 -17.384 1.00 88.38 109 LYS A O 1
ATOM 871 N N . GLU A 1 110 ? 5.064 10.478 -17.059 1.00 85.81 110 GLU A N 1
ATOM 872 C CA . GLU A 1 110 ? 4.614 10.744 -15.693 1.00 85.81 110 GLU A CA 1
ATOM 873 C C . GLU A 1 110 ? 3.112 11.075 -15.657 1.00 85.81 110 GLU A C 1
ATOM 875 O O . GLU A 1 110 ? 2.563 11.696 -16.570 1.00 85.81 110 GLU A O 1
ATOM 880 N N . ALA A 1 111 ? 2.438 10.626 -14.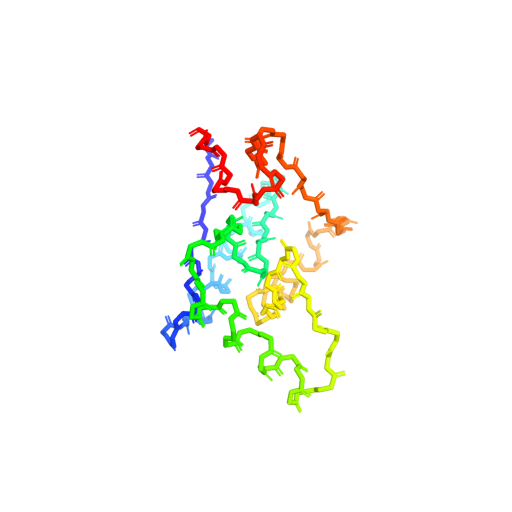596 1.00 83.38 111 ALA A N 1
ATOM 881 C CA . ALA A 1 111 ? 1.047 10.979 -14.360 1.00 83.38 111 ALA A CA 1
ATOM 882 C C . ALA A 1 111 ? 0.898 12.494 -14.111 1.00 83.38 111 ALA A C 1
ATOM 884 O O . ALA A 1 111 ? 1.735 13.070 -13.407 1.00 83.38 111 ALA A O 1
ATOM 885 N N . PRO A 1 112 ? -0.175 13.134 -14.615 1.00 80.88 112 PRO A N 1
ATOM 886 C CA . PRO A 1 112 ? -0.417 14.556 -14.384 1.00 80.88 112 PRO A CA 1
ATOM 887 C C . PRO A 1 112 ? -0.408 14.892 -12.885 1.00 80.88 112 PRO A C 1
ATOM 889 O O . PRO A 1 112 ? -0.777 14.067 -12.038 1.00 80.88 112 PRO A O 1
ATOM 892 N N . SER A 1 113 ? 0.067 16.093 -12.538 1.00 73.44 113 SER A N 1
ATOM 893 C CA . SER A 1 113 ? -0.114 16.654 -11.194 1.00 73.44 113 SER A CA 1
ATOM 894 C C . SER A 1 113 ? -1.593 16.915 -10.935 1.00 73.44 113 SER A C 1
ATOM 896 O O . SER A 1 113 ? -2.290 17.378 -11.836 1.00 73.44 113 SER A O 1
ATOM 898 N N . MET A 1 114 ? -2.047 16.611 -9.715 1.00 56.97 114 MET A N 1
ATOM 899 C CA . MET A 1 114 ? -3.301 17.166 -9.197 1.00 56.97 114 MET A CA 1
ATOM 900 C C . MET A 1 114 ? -3.132 18.649 -8.893 1.00 56.97 114 MET A C 1
ATOM 902 O O . MET A 1 114 ? -2.019 19.011 -8.441 1.00 56.97 114 MET A O 1
#

Radius of gyration: 16.58 Å; chains: 1; bounding box: 33×35×50 Å

Foldseek 3Di:
DDDDDDDDPDPPGDLVVLLVVLLVVVVVVDDDDDDD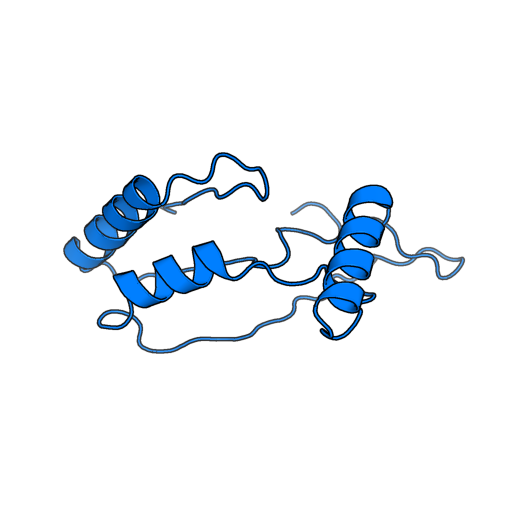DQLDDWDAPVVVVQLVVQQVVCVVVVHDRDDHTGDGDCPSVVSNCVSCVVPDPDDDDDDDDAPPQADPVRDGHTGDDD

pLDDT: mean 87.4, std 8.95, range [49.12, 97.69]

Secondary structure (DSSP, 8-state):
--------SSS---HHHHHHHHHHHHHTT--------TT-SS--TT-HHHHHHHHHHHHHTT----SSSPPPP-HHHHHHHHHHTTT-S---------TT-B-TTS-B-PPPP-

Organism: Myotis lucifugus (NCBI:txid59463)

Sequence (114 aa):
QHGGIYVKRSARFREEEMRQKLLSYVSAGTPMYLVIFPEGTRYNPELTKVISSSQIFAAQEGLPVLKHVLTPRVKATHIAFDSMKNYLDAIYDVTVAFEGTVDDKGQRKEAPSM